Protein AF-A0ABD3N9Q5-F1 (afdb_monomer_lite)

Secondary structure (DSSP, 8-state):
----THHHHHHHHHHHHHHHHTT-EEEEE--GGGG-HHHHHHHT--TTT-----EEEEE--SSSPPPPPPP---STTT-----

Organism: NCBI:txid382360

Structure (mmCIF, N/CA/C/O backbone):
data_AF-A0ABD3N9Q5-F1
#
_entry.id   AF-A0ABD3N9Q5-F1
#
loop_
_atom_site.group_PDB
_atom_site.id
_atom_site.type_symbol
_atom_site.label_atom_id
_atom_site.label_alt_id
_atom_site.label_comp_id
_atom_site.label_asym_id
_atom_site.label_entity_id
_atom_site.label_seq_id
_atom_site.pdbx_PDB_ins_code
_atom_site.Cartn_x
_atom_site.Cartn_y
_atom_site.Cartn_z
_atom_site.occupancy
_atom_site.B_iso_or_equiv
_atom_site.auth_seq_id
_atom_site.auth_comp_id
_atom_site.auth_asym_id
_atom_site.auth_atom_id
_atom_site.pdbx_PDB_model_num
ATOM 1 N N . MET A 1 1 ? -29.111 1.627 8.633 1.00 37.28 1 MET A N 1
ATOM 2 C CA . MET A 1 1 ? -29.149 2.394 7.368 1.00 37.28 1 MET A CA 1
ATOM 3 C C . MET A 1 1 ? -27.705 2.541 6.891 1.00 37.28 1 MET A C 1
ATOM 5 O O . MET A 1 1 ? -27.040 3.498 7.247 1.00 37.28 1 MET A O 1
ATOM 9 N N . THR A 1 2 ? -27.166 1.523 6.216 1.00 46.69 2 THR A N 1
ATOM 10 C CA . THR A 1 2 ? -25.742 1.412 5.846 1.00 46.69 2 THR A CA 1
ATOM 11 C C . THR A 1 2 ? -25.568 1.808 4.381 1.00 46.69 2 THR A C 1
ATOM 13 O O . THR A 1 2 ? -25.970 1.071 3.482 1.00 46.69 2 THR A O 1
ATOM 16 N N . GLN A 1 3 ? -25.014 2.996 4.121 1.00 42.44 3 GLN A N 1
ATOM 17 C CA . GLN A 1 3 ? -24.533 3.339 2.779 1.00 42.44 3 GLN A CA 1
ATOM 18 C C . GLN A 1 3 ? -23.211 2.604 2.478 1.00 42.44 3 GLN A C 1
ATOM 20 O O . GLN A 1 3 ? -22.482 2.264 3.406 1.00 42.44 3 GLN A O 1
ATOM 25 N N . PRO A 1 4 ? -22.918 2.277 1.204 1.00 48.91 4 PRO A N 1
ATOM 26 C CA . PRO A 1 4 ? -22.269 1.014 0.880 1.00 48.91 4 PRO A CA 1
ATOM 27 C C . PRO A 1 4 ? -20.766 1.139 0.593 1.00 48.91 4 PRO A C 1
ATOM 29 O O . PRO A 1 4 ? -20.299 2.118 0.012 1.00 48.91 4 PRO A O 1
ATOM 32 N N . VAL A 1 5 ? -20.068 0.034 0.862 1.00 50.91 5 VAL A N 1
ATOM 33 C CA . VAL A 1 5 ? -18.677 -0.392 0.567 1.00 50.91 5 VAL A CA 1
ATOM 34 C C . VAL A 1 5 ? -18.088 0.043 -0.804 1.00 50.91 5 VAL A C 1
ATOM 36 O O . VAL A 1 5 ? -16.895 -0.090 -1.064 1.00 50.91 5 VAL A O 1
ATOM 39 N N . LYS A 1 6 ? -18.887 0.602 -1.725 1.00 39.38 6 LYS A N 1
ATOM 40 C CA . LYS A 1 6 ? -18.451 1.044 -3.062 1.00 39.38 6 LYS A CA 1
ATOM 41 C C . LYS A 1 6 ? -17.527 2.268 -3.065 1.00 39.38 6 LYS A C 1
ATOM 43 O O . LYS A 1 6 ? -16.693 2.349 -3.960 1.00 39.38 6 LYS A O 1
ATOM 48 N N . ARG A 1 7 ? -17.657 3.214 -2.124 1.00 45.88 7 ARG A N 1
ATOM 49 C CA . ARG A 1 7 ? -16.823 4.441 -2.116 1.00 45.88 7 ARG A CA 1
ATOM 50 C C . ARG A 1 7 ? -15.351 4.158 -1.819 1.00 45.88 7 ARG A C 1
ATOM 52 O O . ARG A 1 7 ? -14.476 4.809 -2.376 1.00 45.88 7 ARG A O 1
ATOM 59 N N . GLU A 1 8 ? -15.098 3.160 -0.987 1.00 45.91 8 GLU A N 1
ATOM 60 C CA . GLU A 1 8 ? -13.772 2.836 -0.472 1.00 45.91 8 GLU A CA 1
ATOM 61 C C . GLU A 1 8 ? -12.834 2.302 -1.560 1.00 45.91 8 GLU A C 1
ATOM 63 O O . GLU A 1 8 ? -11.693 2.744 -1.671 1.00 45.91 8 GLU A O 1
ATOM 68 N N . LYS A 1 9 ? -13.343 1.448 -2.460 1.00 45.25 9 LYS A N 1
ATOM 69 C CA . LYS A 1 9 ? -12.570 0.985 -3.621 1.00 45.25 9 LYS A CA 1
ATOM 70 C C . LYS A 1 9 ? -12.185 2.147 -4.541 1.00 45.25 9 LYS A C 1
ATOM 72 O O . LYS A 1 9 ? -11.072 2.159 -5.053 1.00 45.25 9 LYS A O 1
ATOM 77 N N . THR A 1 10 ? -13.049 3.139 -4.740 1.00 52.00 10 THR A N 1
ATOM 78 C CA . THR A 1 10 ? -12.787 4.245 -5.679 1.00 52.00 10 THR A CA 1
ATOM 79 C C . THR A 1 10 ? -11.590 5.101 -5.264 1.00 52.00 10 THR A C 1
ATOM 81 O O . THR A 1 10 ? -10.775 5.451 -6.115 1.00 52.00 10 THR A O 1
ATOM 84 N N . THR A 1 11 ? -11.425 5.384 -3.969 1.00 62.19 11 THR A N 1
ATOM 85 C CA . THR A 1 11 ? -10.279 6.164 -3.470 1.00 62.19 11 THR A CA 1
ATOM 86 C C . THR A 1 11 ? -8.954 5.424 -3.692 1.00 62.19 11 THR A C 1
ATOM 88 O O . THR A 1 11 ? -7.985 6.017 -4.160 1.00 62.19 11 THR A O 1
ATOM 91 N N . GLN A 1 12 ? -8.920 4.107 -3.461 1.00 59.84 12 GLN A N 1
ATOM 92 C CA . GLN A 1 12 ? -7.722 3.275 -3.657 1.00 59.84 12 GLN A CA 1
ATOM 93 C C . GLN A 1 12 ? -7.243 3.278 -5.114 1.00 59.84 12 GLN A C 1
ATOM 95 O O . GLN A 1 12 ? -6.060 3.485 -5.390 1.00 59.84 12 GLN A O 1
ATOM 100 N N . HIS A 1 13 ? -8.179 3.089 -6.051 1.00 64.44 13 HIS A N 1
ATOM 101 C CA . HIS A 1 13 ? -7.886 3.041 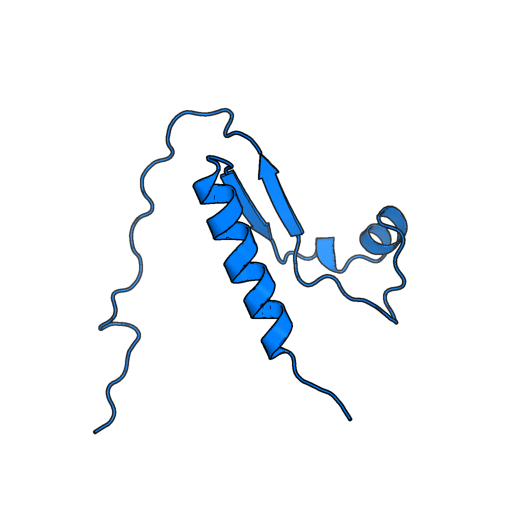-7.483 1.00 64.44 13 HIS A CA 1
ATOM 102 C C . HIS A 1 13 ? -7.458 4.404 -8.044 1.00 64.44 13 HIS A C 1
ATOM 104 O O . HIS A 1 13 ? -6.895 4.433 -9.129 1.00 64.44 13 HIS A O 1
ATOM 110 N N . ALA A 1 14 ? -7.694 5.515 -7.337 1.00 69.19 14 ALA A N 1
ATOM 111 C CA . ALA A 1 14 ? -7.273 6.851 -7.760 1.00 69.19 14 ALA A CA 1
ATOM 112 C C . ALA A 1 14 ? -5.884 7.241 -7.217 1.00 69.19 14 ALA A C 1
ATOM 114 O O . ALA A 1 14 ? -5.098 7.877 -7.924 1.00 69.19 14 ALA A O 1
ATOM 115 N N . VAL A 1 15 ? -5.550 6.834 -5.986 1.00 81.00 15 VAL A N 1
ATOM 116 C CA . VAL A 1 15 ? -4.277 7.194 -5.332 1.00 81.00 15 VAL A CA 1
ATOM 117 C C . VAL A 1 15 ? -3.081 6.534 -6.018 1.00 81.00 15 VAL A C 1
ATOM 119 O O . VAL A 1 15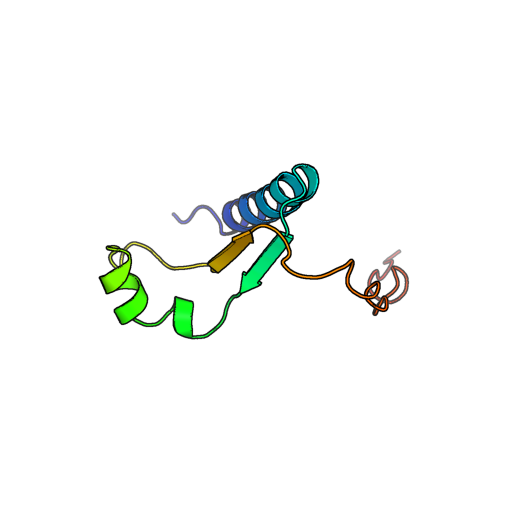 ? -2.104 7.210 -6.335 1.00 81.00 15 VAL A O 1
ATOM 122 N N . VAL A 1 16 ? -3.166 5.232 -6.301 1.00 84.38 16 VAL A N 1
ATOM 123 C CA . VAL A 1 16 ? -2.056 4.473 -6.904 1.00 84.38 16 VAL A CA 1
ATOM 124 C C . VAL A 1 16 ? -1.650 5.026 -8.285 1.00 84.38 16 VAL A C 1
ATOM 126 O O . VAL A 1 16 ? -0.462 5.295 -8.477 1.00 84.38 16 VAL A O 1
ATOM 129 N N . PRO A 1 17 ? -2.578 5.288 -9.230 1.00 83.44 17 PRO A N 1
ATOM 130 C CA . PRO A 1 17 ? -2.230 5.914 -10.505 1.00 83.44 17 PRO A CA 1
ATOM 131 C C . PRO A 1 17 ? -1.691 7.338 -10.369 1.00 83.44 17 PRO A C 1
ATOM 133 O O . PRO A 1 17 ? -0.793 7.710 -11.119 1.00 83.44 17 PRO A O 1
ATOM 136 N N . SER A 1 18 ? -2.198 8.127 -9.416 1.00 86.06 18 SER A N 1
ATOM 137 C CA . SER A 1 18 ? -1.731 9.506 -9.195 1.00 86.06 18 SER A CA 1
ATOM 138 C C . SER A 1 18 ? -0.278 9.547 -8.703 1.00 86.06 18 SER A C 1
ATOM 140 O O . SER A 1 18 ? 0.521 10.358 -9.175 1.00 86.06 18 SER A O 1
ATOM 142 N N . LEU A 1 19 ? 0.093 8.627 -7.806 1.00 86.88 19 LEU A N 1
ATOM 143 C CA . LEU A 1 19 ? 1.474 8.470 -7.342 1.00 86.88 19 LEU A CA 1
ATOM 144 C C . LEU A 1 19 ? 2.385 7.975 -8.473 1.00 86.88 19 LEU A C 1
ATOM 146 O O . LEU A 1 19 ? 3.449 8.549 -8.697 1.00 86.88 19 LEU A O 1
ATOM 150 N N . HIS A 1 20 ? 1.927 6.997 -9.258 1.00 85.81 20 HIS A N 1
ATOM 151 C CA . HIS A 1 20 ? 2.663 6.514 -10.427 1.00 85.81 20 HIS A CA 1
ATOM 152 C C . HIS A 1 20 ? 2.900 7.618 -11.472 1.00 85.81 20 HIS A C 1
ATOM 154 O O . HIS A 1 20 ? 4.002 7.735 -12.003 1.00 85.81 20 HIS A O 1
ATOM 160 N N . ALA A 1 21 ? 1.900 8.462 -11.746 1.00 87.62 21 ALA A N 1
ATOM 161 C CA . ALA A 1 21 ? 2.039 9.600 -12.658 1.00 87.62 21 ALA A CA 1
ATOM 162 C C . ALA A 1 21 ? 3.094 10.617 -12.185 1.00 87.62 21 ALA A C 1
ATOM 164 O O . ALA A 1 21 ? 3.702 11.295 -13.007 1.00 87.62 21 ALA A O 1
ATOM 165 N N . SER A 1 22 ? 3.343 10.680 -10.875 1.00 88.69 22 SER A N 1
ATOM 166 C CA . SER A 1 22 ? 4.392 11.507 -10.264 1.00 88.69 22 SER A CA 1
ATOM 167 C C . SER A 1 22 ? 5.759 10.807 -10.196 1.00 88.69 22 SER A C 1
ATOM 169 O O . SER A 1 22 ? 6.675 11.321 -9.564 1.00 88.69 22 SER A O 1
ATOM 171 N N . GLY A 1 23 ? 5.906 9.624 -10.805 1.00 86.44 23 GLY A N 1
ATOM 172 C CA . GLY A 1 23 ? 7.138 8.828 -10.762 1.00 86.44 23 GLY A CA 1
ATOM 173 C C . GLY A 1 23 ? 7.367 8.086 -9.441 1.00 86.44 23 GLY A C 1
ATOM 174 O O . GLY A 1 23 ? 8.450 7.548 -9.224 1.00 86.44 23 GLY A O 1
ATOM 175 N N . ILE A 1 24 ? 6.367 8.034 -8.556 1.00 89.38 24 ILE A N 1
ATOM 176 C CA . ILE A 1 24 ? 6.468 7.381 -7.248 1.00 89.38 24 ILE A CA 1
ATOM 177 C C . ILE A 1 24 ? 5.996 5.930 -7.365 1.00 89.38 24 ILE A C 1
ATOM 179 O O . ILE A 1 24 ? 4.866 5.646 -7.777 1.00 89.38 24 ILE A O 1
ATOM 183 N N . GLY A 1 25 ? 6.859 4.999 -6.959 1.00 87.31 25 GLY A N 1
ATOM 184 C CA . GLY A 1 25 ? 6.515 3.587 -6.855 1.00 87.31 25 GLY A CA 1
ATOM 185 C C . GLY A 1 25 ? 5.565 3.353 -5.686 1.00 87.31 25 GLY A C 1
ATOM 186 O O . GLY A 1 25 ? 5.704 3.970 -4.631 1.00 87.31 25 GLY A O 1
ATOM 187 N N . THR A 1 26 ? 4.599 2.450 -5.858 1.00 90.62 26 THR A N 1
ATOM 188 C CA . THR A 1 26 ? 3.630 2.121 -4.806 1.00 90.62 26 THR A CA 1
ATOM 189 C C . THR A 1 26 ? 3.435 0.620 -4.645 1.00 90.62 26 THR A C 1
ATOM 191 O O . THR A 1 26 ? 3.545 -0.151 -5.601 1.00 90.62 26 THR A O 1
ATOM 194 N N . LYS A 1 27 ? 3.120 0.197 -3.419 1.00 87.62 27 LYS A N 1
ATOM 195 C CA . LYS A 1 27 ? 2.720 -1.174 -3.089 1.00 87.62 27 LYS A CA 1
ATOM 196 C C . LYS A 1 27 ? 1.517 -1.131 -2.159 1.00 87.62 27 LYS A C 1
ATOM 198 O O . LYS A 1 27 ? 1.558 -0.486 -1.119 1.00 87.62 27 LYS A O 1
ATOM 203 N N . TRP A 1 28 ? 0.467 -1.860 -2.515 1.00 89.62 28 TRP A N 1
ATOM 204 C CA . TRP A 1 28 ? -0.711 -2.056 -1.676 1.00 89.62 28 TRP A CA 1
ATOM 205 C C . TRP A 1 28 ? -0.619 -3.401 -0.951 1.00 89.62 28 TRP A C 1
ATOM 207 O O . TRP A 1 28 ? -0.343 -4.426 -1.580 1.00 89.62 28 TRP A O 1
ATOM 217 N N . THR A 1 29 ? -0.875 -3.429 0.356 1.00 89.44 29 THR A N 1
ATOM 218 C CA . THR A 1 29 ? -0.897 -4.673 1.144 1.00 89.44 29 THR A CA 1
ATOM 219 C C . THR A 1 29 ? -2.136 -4.769 2.023 1.00 89.44 29 THR A C 1
ATOM 221 O O . THR A 1 29 ? -2.443 -3.829 2.751 1.00 89.44 29 THR A O 1
ATOM 224 N N . THR A 1 30 ? -2.791 -5.934 2.019 1.00 87.94 30 THR A N 1
ATOM 225 C CA . THR A 1 30 ? -3.963 -6.279 2.855 1.00 87.94 30 THR A CA 1
ATOM 226 C C . THR A 1 30 ? -3.661 -7.410 3.850 1.00 87.94 30 THR A C 1
ATOM 228 O O . THR A 1 30 ? -4.516 -8.247 4.123 1.00 87.94 30 THR A O 1
ATOM 231 N N . GLY A 1 31 ? -2.411 -7.516 4.307 1.00 83.75 31 GLY A N 1
ATOM 232 C CA . GLY A 1 31 ? -1.959 -8.611 5.173 1.00 83.75 31 GLY A CA 1
ATOM 233 C C . GLY A 1 31 ? -2.428 -8.481 6.625 1.00 83.75 31 GLY A C 1
ATOM 234 O O . GLY A 1 31 ? -2.957 -7.448 7.023 1.00 83.75 31 GLY A O 1
ATOM 235 N N . ALA A 1 32 ? -2.165 -9.522 7.424 1.00 84.38 32 ALA A N 1
ATOM 236 C CA . ALA A 1 32 ? -2.611 -9.644 8.819 1.00 84.38 32 ALA A CA 1
ATOM 237 C C . ALA A 1 32 ? -2.232 -8.453 9.720 1.00 84.38 32 ALA A C 1
ATOM 239 O O . ALA A 1 32 ? -2.998 -8.101 10.606 1.00 84.38 32 ALA A O 1
ATOM 240 N N . VAL A 1 33 ? -1.097 -7.798 9.449 1.00 84.56 33 VAL A N 1
ATOM 241 C CA . VAL A 1 33 ? -0.621 -6.620 10.200 1.00 84.56 33 VAL A CA 1
ATOM 242 C C . VAL A 1 33 ? -1.648 -5.486 10.230 1.00 84.56 33 VAL A C 1
ATOM 244 O O . VAL A 1 33 ? -1.767 -4.810 11.241 1.00 84.56 33 VAL A O 1
ATOM 247 N N . ASN A 1 34 ? -2.423 -5.292 9.160 1.00 81.94 34 ASN A N 1
ATOM 248 C CA . ASN A 1 34 ? -3.392 -4.195 9.081 1.00 81.94 34 ASN A CA 1
ATOM 249 C C . ASN A 1 34 ? -4.550 -4.330 10.084 1.00 81.94 34 ASN A C 1
ATOM 251 O O . ASN A 1 34 ? -5.234 -3.347 10.356 1.00 81.94 34 ASN A O 1
ATOM 255 N N . PHE A 1 35 ? -4.790 -5.542 10.585 1.00 83.50 35 PHE A N 1
ATOM 256 C CA . PHE A 1 35 ? -5.905 -5.875 11.472 1.00 83.50 35 PHE A CA 1
ATOM 257 C C . PHE A 1 35 ? -5.433 -6.225 12.891 1.00 83.50 35 PHE A C 1
ATOM 259 O O . PHE A 1 35 ? -6.234 -6.669 13.708 1.00 83.50 35 PHE A O 1
ATOM 266 N N . ASP A 1 36 ? -4.136 -6.074 13.178 1.00 88.88 36 ASP A N 1
ATOM 267 C CA . ASP A 1 36 ? -3.579 -6.285 14.513 1.00 88.88 36 ASP A CA 1
ATOM 268 C C . ASP A 1 36 ? -3.902 -5.077 15.404 1.00 88.88 36 ASP A C 1
ATOM 270 O O . ASP A 1 36 ? -3.699 -3.933 14.997 1.00 88.88 36 ASP A O 1
ATOM 274 N N . GLY A 1 37 ? -4.367 -5.311 16.634 1.00 87.00 37 GLY A N 1
ATOM 275 C CA . GLY A 1 37 ? -4.692 -4.232 17.575 1.00 87.00 37 GLY A CA 1
ATOM 276 C C . GLY A 1 37 ? -3.522 -3.293 17.867 1.00 87.00 37 GLY A C 1
ATOM 277 O O . GLY A 1 37 ? -3.724 -2.097 18.058 1.00 87.00 37 GLY A O 1
ATOM 278 N N . LYS A 1 38 ? -2.282 -3.790 17.798 1.00 91.12 38 LYS A N 1
ATOM 279 C CA . LYS A 1 38 ? -1.083 -2.956 17.970 1.00 91.12 38 LYS A CA 1
ATOM 280 C C . LYS A 1 38 ? -0.909 -1.947 16.842 1.00 91.12 38 LYS A C 1
ATOM 282 O O . LYS A 1 38 ? -0.337 -0.886 17.057 1.00 91.12 38 LYS A O 1
ATOM 287 N N . PHE A 1 39 ? -1.368 -2.272 15.634 1.00 90.56 39 PHE A N 1
ATOM 288 C CA . PHE A 1 39 ? -1.345 -1.323 14.524 1.00 90.56 39 PHE A CA 1
ATOM 289 C C . PHE A 1 39 ? -2.266 -0.137 14.823 1.00 90.56 39 PHE A C 1
ATOM 291 O O . PHE A 1 39 ? -1.852 1.009 14.658 1.00 90.56 39 PHE A O 1
ATOM 298 N N . ALA A 1 40 ? -3.472 -0.415 15.323 1.00 90.31 40 ALA A N 1
ATOM 299 C CA . ALA A 1 40 ? -4.428 0.613 15.718 1.00 90.31 40 ALA A CA 1
ATOM 300 C C . ALA A 1 40 ? -3.907 1.482 16.871 1.00 90.31 40 ALA A C 1
ATOM 302 O O . ALA A 1 40 ? -3.972 2.705 16.783 1.00 90.31 40 ALA A O 1
ATOM 303 N N . GLU A 1 41 ? -3.280 0.869 17.881 1.00 93.19 41 GLU A N 1
ATOM 304 C CA . GLU A 1 41 ? -2.633 1.579 18.994 1.00 93.19 41 GLU A CA 1
ATOM 305 C C . GLU A 1 41 ? -1.521 2.530 18.516 1.00 93.19 41 GLU A C 1
ATOM 307 O O . GLU A 1 41 ? -1.464 3.683 18.936 1.00 93.19 41 GLU A O 1
ATOM 312 N N . ILE A 1 42 ? -0.649 2.072 17.609 1.00 93.31 42 ILE A N 1
ATOM 313 C CA . ILE A 1 42 ? 0.472 2.874 17.090 1.00 93.31 42 ILE A CA 1
ATOM 314 C C . ILE A 1 42 ? -0.018 4.059 16.249 1.00 93.31 42 ILE A C 1
ATOM 316 O O . ILE A 1 42 ? 0.571 5.139 16.307 1.00 93.31 42 ILE A O 1
ATOM 320 N N . VAL A 1 43 ? -1.049 3.850 15.428 1.00 91.81 43 VAL A N 1
ATOM 321 C CA . VAL A 1 43 ? -1.590 4.881 14.528 1.00 91.81 43 VAL A CA 1
ATOM 322 C C . VAL A 1 43 ? -2.543 5.829 15.265 1.00 91.81 43 VAL A C 1
ATOM 324 O O . VAL A 1 43 ? -2.641 6.996 14.888 1.00 91.81 43 VAL A O 1
ATOM 327 N N . GLY A 1 44 ? -3.188 5.355 16.332 1.00 93.38 44 GLY A N 1
ATOM 328 C CA . GLY A 1 44 ? -4.076 6.135 17.188 1.00 93.38 44 GLY A CA 1
ATOM 329 C C . GLY A 1 44 ? -5.527 6.160 16.711 1.00 93.38 44 GLY A C 1
ATOM 330 O O . GLY A 1 44 ? -6.116 7.237 16.656 1.00 93.38 44 GLY A O 1
ATOM 331 N N . PHE A 1 45 ? -6.096 5.002 16.358 1.00 92.50 45 PHE A N 1
ATOM 332 C CA . PHE A 1 45 ? -7.526 4.879 16.042 1.00 92.50 45 PHE A CA 1
ATOM 333 C C . PHE A 1 45 ? -8.200 3.749 16.831 1.00 92.50 45 PHE A C 1
ATOM 335 O O . PHE A 1 45 ? -7.557 2.769 17.207 1.00 92.50 45 PHE A O 1
ATOM 342 N N . GLU A 1 46 ? -9.511 3.875 17.048 1.00 92.38 46 GLU A N 1
ATOM 343 C CA . GLU A 1 46 ? -10.327 2.879 17.749 1.00 92.38 46 GLU A CA 1
ATOM 344 C C . GLU A 1 46 ? -10.907 1.856 16.764 1.00 92.38 46 GLU A C 1
ATOM 346 O O . GLU A 1 46 ? -11.647 2.202 15.840 1.00 92.38 46 GLU A O 1
ATOM 351 N N . MET A 1 47 ? -10.606 0.570 16.968 1.00 88.81 47 MET A N 1
ATOM 352 C CA . MET A 1 47 ? -10.989 -0.503 16.033 1.00 88.81 47 MET A CA 1
ATOM 353 C C . MET A 1 47 ? -12.496 -0.798 15.975 1.00 88.81 47 MET A C 1
ATOM 355 O O . MET A 1 47 ? -12.952 -1.523 15.090 1.00 88.81 47 MET A O 1
ATOM 359 N N . GLU A 1 48 ? -13.270 -0.290 16.934 1.00 88.69 48 GLU A N 1
ATOM 360 C CA . GLU A 1 48 ? -14.732 -0.415 16.942 1.00 88.69 48 GLU A CA 1
ATOM 361 C C . GLU A 1 48 ? -15.405 0.635 16.046 1.00 88.69 48 GLU A C 1
ATOM 363 O O . GLU A 1 48 ? -16.508 0.403 15.545 1.00 88.69 48 GLU A O 1
ATOM 368 N N . GLU A 1 49 ? -14.735 1.766 15.813 1.00 90.56 49 GLU A N 1
ATOM 369 C CA . GLU A 1 49 ? -15.239 2.880 15.004 1.00 90.56 49 GLU A CA 1
ATOM 370 C C . GLU A 1 49 ? -14.652 2.870 13.586 1.00 90.56 49 GLU A C 1
ATOM 372 O O . GLU A 1 49 ? -15.339 3.218 12.620 1.00 90.56 49 GLU A O 1
ATOM 377 N N . GLU A 1 50 ? -13.402 2.420 13.445 1.00 88.88 50 GLU A N 1
ATOM 378 C CA . GLU A 1 50 ? -12.654 2.420 12.190 1.00 88.88 50 GLU A CA 1
ATOM 379 C C . GLU A 1 50 ? -11.979 1.068 11.918 1.00 88.88 50 GLU A C 1
ATOM 381 O O . GLU A 1 50 ? -11.634 0.313 12.825 1.00 88.88 50 GLU A O 1
ATOM 386 N N . TYR A 1 51 ? -11.747 0.755 10.640 1.00 86.50 51 TYR A N 1
ATOM 387 C CA . TYR A 1 51 ? -10.978 -0.425 10.247 1.00 86.50 51 TYR A CA 1
ATOM 388 C C . TYR A 1 51 ? -10.003 -0.114 9.113 1.00 86.50 51 TYR A C 1
ATOM 390 O O . TYR A 1 51 ? -10.281 0.661 8.196 1.00 86.50 51 TYR A O 1
ATOM 398 N N . THR A 1 52 ? -8.857 -0.790 9.130 1.00 89.06 52 THR A N 1
ATOM 399 C CA . THR A 1 52 ? -7.852 -0.667 8.074 1.00 89.06 52 THR A CA 1
ATOM 400 C C . THR A 1 52 ? -8.250 -1.481 6.848 1.00 89.06 52 THR A C 1
ATOM 402 O O . THR A 1 52 ? -8.346 -2.706 6.892 1.00 89.06 52 THR A O 1
ATOM 405 N N . VAL A 1 53 ? -8.393 -0.824 5.701 1.00 87.62 53 VAL A N 1
ATOM 406 C CA . VAL A 1 53 ? -8.687 -1.494 4.418 1.00 87.62 53 VAL A CA 1
ATOM 407 C C . VAL A 1 53 ? -7.428 -2.057 3.757 1.00 87.62 53 VAL A C 1
ATOM 409 O O . VAL A 1 53 ? -7.470 -3.010 2.976 1.00 87.62 53 VAL A O 1
ATOM 412 N N . GLY A 1 54 ? -6.288 -1.436 4.041 1.00 87.62 54 GLY A N 1
ATOM 413 C CA . GLY A 1 54 ? -5.000 -1.758 3.457 1.00 87.62 54 GLY A CA 1
ATOM 414 C C . GLY A 1 54 ? -3.970 -0.681 3.756 1.00 87.62 54 GLY A C 1
ATOM 415 O O . GLY A 1 54 ? -4.316 0.448 4.090 1.00 87.62 54 GLY A O 1
ATOM 416 N N . THR A 1 55 ? -2.703 -1.041 3.592 1.00 89.50 55 THR A N 1
ATOM 417 C CA . THR A 1 55 ? -1.577 -0.117 3.740 1.00 89.50 55 THR A CA 1
ATOM 418 C C . THR A 1 55 ? -0.984 0.167 2.367 1.00 89.50 55 THR A C 1
ATOM 420 O O . THR A 1 55 ? -0.724 -0.767 1.597 1.00 89.50 55 THR A O 1
ATOM 423 N N . ILE A 1 56 ? -0.768 1.450 2.068 1.00 90.19 56 ILE A N 1
ATOM 424 C CA . ILE A 1 56 ? -0.045 1.905 0.878 1.00 90.19 56 ILE A CA 1
ATOM 425 C C . ILE A 1 56 ? 1.379 2.262 1.287 1.00 90.19 56 ILE A C 1
ATOM 427 O O . ILE A 1 56 ? 1.606 3.202 2.042 1.00 90.19 56 ILE A O 1
ATOM 431 N N . TRP A 1 57 ? 2.337 1.541 0.726 1.00 89.62 57 TRP A N 1
ATOM 432 C CA . TRP A 1 57 ? 3.749 1.892 0.764 1.00 89.62 57 TRP A CA 1
ATOM 433 C C . TRP A 1 57 ? 4.064 2.711 -0.481 1.00 89.62 57 TRP A C 1
ATOM 435 O O . TRP A 1 57 ? 3.641 2.331 -1.576 1.00 89.62 57 TRP A O 1
ATOM 445 N N . PHE A 1 58 ? 4.803 3.804 -0.337 1.00 91.38 58 PHE A N 1
ATOM 446 C CA . PHE A 1 58 ? 5.190 4.657 -1.454 1.00 91.38 58 PHE A CA 1
ATOM 447 C C . PHE A 1 58 ? 6.614 5.181 -1.273 1.00 91.38 58 PHE A C 1
ATOM 449 O O . PHE A 1 58 ? 7.095 5.310 -0.148 1.00 91.38 58 PHE A O 1
ATOM 456 N N . GLY A 1 59 ? 7.287 5.473 -2.381 1.00 90.06 59 GLY A N 1
ATOM 457 C CA . GLY A 1 59 ? 8.629 6.046 -2.364 1.00 90.06 59 GLY A CA 1
ATOM 458 C C . GLY A 1 59 ? 9.307 6.003 -3.727 1.00 90.06 59 GLY A C 1
ATOM 459 O O . GLY A 1 59 ? 8.762 5.480 -4.703 1.00 90.06 59 GLY A O 1
ATOM 460 N N . GLU A 1 60 ? 10.511 6.560 -3.782 1.00 87.50 60 GLU A N 1
ATOM 461 C CA . GLU A 1 60 ? 11.391 6.407 -4.935 1.00 87.50 60 GLU A CA 1
ATOM 462 C C . GLU A 1 60 ? 11.961 4.982 -4.967 1.00 87.50 60 GLU A C 1
ATOM 464 O O . GLU A 1 60 ? 12.3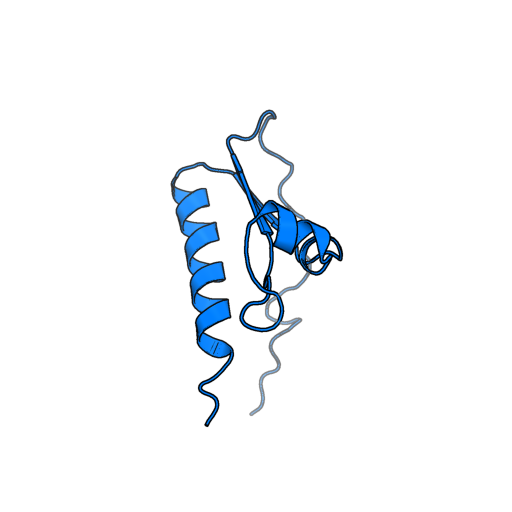37 4.413 -3.938 1.00 87.50 60 GLU A O 1
ATOM 469 N N . ALA A 1 61 ? 11.999 4.375 -6.152 1.00 76.50 61 ALA A N 1
ATOM 470 C CA . ALA A 1 61 ? 12.556 3.042 -6.310 1.00 76.50 61 ALA A CA 1
ATOM 471 C C . ALA A 1 61 ? 14.089 3.102 -6.214 1.00 76.50 61 ALA A C 1
ATOM 473 O O . ALA A 1 61 ? 14.749 3.671 -7.075 1.00 76.50 61 ALA A O 1
ATOM 474 N N . LEU A 1 62 ? 14.669 2.458 -5.197 1.00 79.12 62 LEU A N 1
ATOM 475 C CA . LEU A 1 62 ? 16.125 2.406 -4.977 1.00 79.12 62 LEU A CA 1
ATOM 476 C C . LEU A 1 62 ? 16.871 1.436 -5.925 1.00 79.12 62 LEU A C 1
ATOM 478 O O . LEU A 1 62 ? 18.028 1.098 -5.689 1.00 79.12 62 LEU A O 1
ATOM 482 N N . GLY A 1 63 ? 16.223 0.961 -6.990 1.00 71.75 63 GLY A N 1
ATOM 483 C CA . GLY A 1 63 ? 16.777 0.022 -7.965 1.00 71.75 63 GLY A CA 1
ATOM 484 C C . GLY A 1 63 ? 16.365 0.396 -9.385 1.00 71.75 63 GLY A C 1
ATOM 485 O O . GLY A 1 63 ? 15.401 1.132 -9.582 1.00 71.75 63 GLY A O 1
ATOM 486 N N . GLY A 1 64 ? 17.102 -0.105 -10.380 1.00 70.69 64 GLY A N 1
ATOM 487 C CA . GLY A 1 64 ? 16.756 0.089 -11.790 1.00 70.69 64 GLY A CA 1
ATOM 488 C C . GLY A 1 64 ? 15.356 -0.432 -12.133 1.00 70.69 64 GLY A C 1
ATOM 489 O O . GLY A 1 64 ? 14.704 -1.099 -11.330 1.00 70.69 64 GLY A O 1
ATOM 490 N N . MET A 1 65 ? 14.898 -0.141 -13.353 1.00 71.75 65 MET A N 1
ATOM 491 C CA . MET A 1 65 ? 13.575 -0.561 -13.826 1.00 71.75 65 MET A CA 1
ATOM 492 C C . MET A 1 65 ? 13.370 -2.071 -13.609 1.00 71.75 65 MET A C 1
ATOM 494 O O . MET A 1 65 ? 14.152 -2.866 -14.140 1.00 71.75 65 MET A O 1
ATOM 498 N N . PRO A 1 66 ? 12.346 -2.488 -12.839 1.00 74.88 66 PRO A N 1
ATOM 499 C CA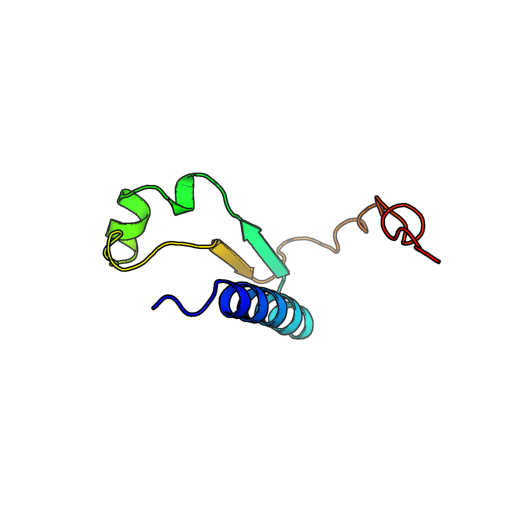 . PRO A 1 66 ? 12.068 -3.901 -12.646 1.00 74.88 66 PRO A CA 1
ATOM 500 C C . PRO A 1 66 ? 11.686 -4.545 -13.981 1.00 74.88 66 PRO A C 1
ATOM 502 O O . PRO A 1 66 ? 11.193 -3.882 -14.897 1.00 74.88 66 PRO A O 1
ATOM 505 N N . ALA A 1 67 ? 11.889 -5.859 -14.086 1.00 81.19 67 ALA A N 1
ATOM 506 C CA . ALA A 1 67 ? 11.421 -6.610 -15.242 1.00 81.19 67 ALA A CA 1
ATOM 507 C C . ALA A 1 67 ? 9.909 -6.405 -15.425 1.00 81.19 67 ALA A C 1
ATOM 509 O O . ALA A 1 67 ? 9.144 -6.426 -14.455 1.00 81.19 67 ALA A O 1
ATOM 510 N N . VAL A 1 68 ? 9.486 -6.212 -16.675 1.00 80.06 68 VAL A N 1
ATOM 511 C CA . VAL A 1 68 ? 8.071 -6.029 -17.004 1.00 80.06 68 VAL A CA 1
ATOM 512 C C . VAL A 1 68 ? 7.291 -7.259 -16.522 1.00 80.06 68 VAL A C 1
ATOM 514 O O . VAL A 1 68 ? 7.682 -8.385 -16.845 1.00 80.06 68 VAL A O 1
ATOM 517 N N . PRO A 1 69 ? 6.200 -7.085 -15.751 1.00 81.38 69 PRO A N 1
ATOM 518 C CA . PRO A 1 69 ? 5.409 -8.208 -15.272 1.00 81.38 69 PRO A CA 1
ATOM 519 C C . PRO A 1 69 ? 4.871 -9.053 -16.428 1.00 81.38 69 PRO A C 1
ATOM 521 O O . PRO A 1 69 ? 4.340 -8.526 -17.406 1.00 81.38 69 PRO A O 1
ATOM 524 N N . VAL A 1 70 ? 4.945 -10.378 -16.288 1.00 87.19 70 VAL A N 1
ATOM 525 C CA . VAL A 1 70 ? 4.321 -11.297 -17.246 1.00 87.19 70 VAL A CA 1
ATOM 526 C C . VAL A 1 70 ? 2.804 -11.205 -17.095 1.00 87.19 70 VAL A C 1
ATOM 528 O O . VAL A 1 70 ? 2.255 -11.408 -16.007 1.00 87.19 70 VAL A O 1
ATOM 531 N N . ARG A 1 71 ? 2.116 -10.878 -18.190 1.00 80.44 71 ARG A N 1
ATOM 532 C CA . ARG A 1 71 ? 0.655 -10.784 -18.230 1.00 80.44 71 ARG A CA 1
ATOM 533 C C . ARG 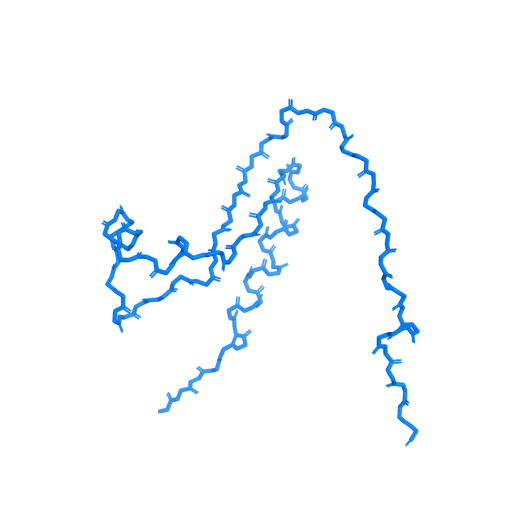A 1 71 ? 0.045 -12.167 -17.970 1.00 80.44 71 ARG A C 1
ATOM 535 O O . ARG A 1 71 ? 0.433 -13.134 -18.612 1.00 80.44 71 ARG A O 1
ATOM 542 N N . LYS A 1 72 ? -0.893 -12.255 -17.018 1.00 83.31 72 LYS A N 1
ATOM 543 C CA . LYS A 1 72 ? -1.493 -13.534 -16.592 1.00 83.31 72 LYS A CA 1
ATOM 544 C C . LYS A 1 72 ? -2.746 -13.916 -17.377 1.00 83.31 72 LYS A C 1
ATOM 546 O O . LYS A 1 72 ? -2.821 -15.037 -17.851 1.00 83.31 72 LYS A O 1
ATOM 551 N N . PHE A 1 73 ? -3.703 -12.997 -17.502 1.00 88.69 73 PHE A N 1
ATOM 552 C CA . PHE A 1 73 ? -4.984 -13.252 -18.163 1.00 88.69 73 PHE A CA 1
ATOM 553 C C . PHE A 1 73 ? -5.272 -12.215 -19.255 1.00 88.69 73 PHE A C 1
ATOM 555 O O . PHE A 1 73 ? -4.959 -11.019 -19.124 1.00 88.69 73 PHE A O 1
ATOM 562 N N . GLY A 1 74 ? -5.844 -12.701 -20.347 1.00 88.88 74 GLY A N 1
ATOM 563 C CA . GLY A 1 74 ? -6.467 -11.941 -21.415 1.00 88.88 74 GLY A CA 1
ATOM 564 C C . GLY A 1 74 ? -7.880 -11.475 -21.063 1.00 88.88 74 GLY A C 1
ATOM 565 O O . GLY A 1 74 ? -8.423 -11.813 -20.013 1.00 88.88 74 GLY A O 1
ATOM 566 N N . VAL A 1 75 ? -8.486 -10.673 -21.940 1.00 88.88 75 VAL A N 1
ATOM 567 C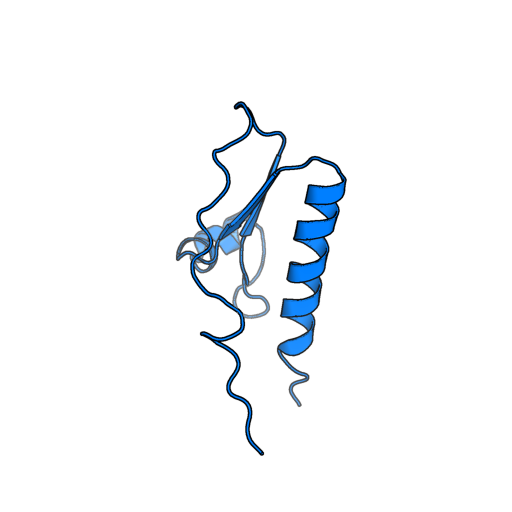 CA . VAL A 1 75 ? -9.893 -10.257 -21.763 1.00 88.88 75 VAL A CA 1
ATOM 568 C C . VAL A 1 75 ? -10.808 -11.455 -22.007 1.00 88.88 75 VAL A C 1
ATOM 570 O O . VAL A 1 75 ? -11.747 -11.684 -21.256 1.00 88.88 75 VAL A O 1
ATOM 573 N N . GLU A 1 76 ? -10.479 -12.233 -23.027 1.00 89.12 76 GLU A N 1
ATOM 574 C CA . GLU A 1 76 ? -11.067 -13.502 -23.430 1.00 89.12 76 GLU A CA 1
ATOM 575 C C . GLU A 1 76 ? -11.099 -14.556 -22.313 1.00 89.12 76 GLU A C 1
ATOM 577 O O . GLU A 1 76 ? -12.043 -15.340 -22.251 1.00 89.12 76 GLU A O 1
ATOM 582 N N . ASP A 1 77 ? -10.133 -14.530 -21.390 1.00 89.19 77 ASP A N 1
ATOM 583 C CA . ASP A 1 77 ? -10.070 -15.475 -20.267 1.00 89.19 77 ASP A CA 1
ATOM 584 C C . ASP A 1 77 ? -11.036 -15.114 -19.126 1.00 89.19 77 ASP A C 1
ATOM 586 O O . ASP A 1 77 ? -11.383 -15.962 -18.302 1.00 89.19 77 ASP A O 1
ATOM 590 N N . VAL A 1 78 ? -11.450 -13.844 -19.038 1.00 90.50 78 VAL A N 1
ATOM 591 C CA . VAL A 1 78 ? -12.177 -13.299 -17.877 1.00 90.50 78 VAL A CA 1
ATOM 592 C C . VAL A 1 78 ? -13.594 -12.859 -18.244 1.00 90.50 78 VAL A C 1
ATOM 594 O O . VAL A 1 78 ? -14.529 -13.050 -17.463 1.00 90.50 78 VAL A O 1
ATOM 597 N N . LEU A 1 79 ? -13.778 -12.264 -19.422 1.00 92.38 79 LEU A N 1
ATOM 598 C CA . LEU A 1 79 ? -15.046 -11.698 -19.858 1.00 92.38 79 LEU A CA 1
ATOM 599 C C . LEU A 1 79 ? -15.896 -12.760 -20.559 1.00 92.38 79 LEU A C 1
ATOM 601 O O . LEU A 1 79 ? -15.667 -13.104 -21.717 1.00 92.38 79 LEU A O 1
ATOM 605 N N . ARG A 1 80 ? -16.946 -13.222 -19.880 1.00 88.88 80 ARG A N 1
ATOM 606 C CA . ARG A 1 80 ? -17.988 -14.043 -20.506 1.00 88.88 80 ARG A CA 1
ATOM 607 C C . ARG A 1 80 ? -19.008 -13.134 -21.179 1.00 88.88 80 ARG A C 1
ATOM 609 O O . ARG A 1 80 ? -19.672 -12.351 -20.502 1.00 88.88 80 ARG A O 1
ATOM 616 N N . ARG A 1 81 ? -19.136 -13.241 -22.501 1.00 85.88 81 ARG A N 1
ATOM 617 C CA . ARG A 1 81 ? -20.275 -12.661 -23.222 1.00 85.88 81 ARG A CA 1
ATOM 618 C C . ARG A 1 81 ? -21.499 -13.537 -22.972 1.00 85.88 81 ARG A C 1
ATOM 620 O O . ARG A 1 81 ? -21.395 -14.759 -23.024 1.00 85.88 81 ARG A O 1
ATOM 627 N N . VAL A 1 82 ? -22.614 -12.901 -22.650 1.00 85.94 82 VAL A N 1
ATOM 628 C CA . VAL A 1 82 ? -23.926 -13.535 -22.536 1.00 85.94 82 VAL A CA 1
ATOM 629 C C . VAL A 1 82 ? -24.785 -12.836 -23.576 1.00 85.94 82 VAL A C 1
ATOM 631 O O . VAL A 1 82 ? -24.883 -11.608 -23.529 1.00 85.94 82 VAL A O 1
ATOM 634 N N . ASP A 1 83 ? -25.283 -13.608 -24.537 1.00 74.62 83 ASP A N 1
ATOM 635 C CA . ASP A 1 83 ? -26.188 -13.134 -25.586 1.00 74.62 83 ASP A CA 1
ATOM 636 C C . ASP A 1 83 ? -27.613 -12.930 -25.046 1.00 74.62 83 ASP A C 1
ATOM 638 O O . ASP A 1 83 ? -28.017 -13.687 -24.127 1.00 74.62 83 ASP A O 1
#

pLDDT: mean 80.39, std 14.7, range [37.28, 93.38]

Foldseek 3Di:
DDDDPVVVVVVVVVVQVVCVVVVKDKDKDPDPLQQDVVNCVVVPHDCVVDGGPIDMDIDHDPDPDDDDDDDDDDCVRPDDDDD

Sequence (83 aa):
MTQPVKREKTTQHAVVPSLHASGIGTKWTTGAVNFDGKFAEIVGFEMEEEYTVGTIWFGEALGGMPAVPVRKFGVEDVLRRVD

Radius of gyration: 17.52 Å; chains: 1; bounding box: 46×27×45 Å